Protein AF-A0A8T2WQP4-F1 (afdb_monomer)

pLDDT: mean 71.74, std 14.14, range [45.69, 96.69]

Organism: Populus deltoides (NCBI:txid3696)

Sequence (85 aa):
MAFTGGEKRLLSKINSDIREKAHSMVKMISWRKLEQDEDCDDGTEEIWRRSIVMGERCRPLDFSGKITYDCEGNLIPDHSTQRDE

Radius of gyration: 39.02 Å; Cα contacts (8 Å, |Δi|>4): 14; chains: 1; bounding box: 79×33×96 Å

Mean predicted aligned error: 19.95 Å

Secondary structure (DSSP, 8-state):
----TTHHHHHHHHHHHHHHHHHHHHHHHTTS----------S---GGGSPP---PPPPPPS-----EE-TTSPEEPP-TT----

Structure (mmCIF, N/CA/C/O backbone):
data_AF-A0A8T2WQP4-F1
#
_entry.id   AF-A0A8T2WQP4-F1
#
loop_
_atom_site.group_PDB
_atom_site.id
_atom_site.type_symbol
_atom_site.label_atom_id
_atom_site.label_alt_id
_atom_site.label_comp_id
_atom_site.label_asym_id
_atom_site.label_entity_id
_atom_site.label_seq_id
_atom_site.pdbx_PDB_ins_code
_atom_site.Cartn_x
_atom_site.Cartn_y
_atom_site.Cartn_z
_atom_site.occupancy
_atom_site.B_iso_or_equiv
_atom_site.auth_seq_id
_atom_site.auth_comp_id
_atom_site.auth_asym_id
_atom_site.auth_atom_id
_atom_site.pdbx_PDB_model_num
ATOM 1 N N . MET A 1 1 ? -53.857 -12.299 62.391 1.00 46.38 1 MET A N 1
ATOM 2 C CA . MET A 1 1 ? -52.627 -12.804 63.040 1.00 46.38 1 MET A CA 1
ATOM 3 C C . MET A 1 1 ? -51.860 -11.609 63.584 1.00 46.38 1 MET A C 1
ATOM 5 O O . MET A 1 1 ? -51.405 -10.797 62.791 1.00 46.38 1 MET A O 1
ATOM 9 N N . ALA A 1 2 ? -51.815 -11.428 64.906 1.00 56.94 2 ALA A N 1
ATOM 10 C CA . ALA A 1 2 ? -51.018 -10.369 65.523 1.00 56.94 2 ALA A CA 1
ATOM 11 C C . ALA A 1 2 ? -49.591 -10.896 65.721 1.00 56.94 2 ALA A C 1
ATOM 13 O O . ALA A 1 2 ? -49.396 -11.851 66.469 1.00 56.94 2 ALA A O 1
ATOM 14 N N . PHE A 1 3 ? -48.622 -10.315 65.014 1.00 54.62 3 PHE A N 1
ATOM 15 C CA . PHE A 1 3 ? -47.213 -10.689 65.136 1.00 54.62 3 PHE A CA 1
ATOM 16 C C . PHE A 1 3 ? -46.693 -10.342 66.534 1.00 54.62 3 PHE A C 1
ATOM 18 O O . PHE A 1 3 ? -46.894 -9.234 67.042 1.00 54.62 3 PHE A O 1
ATOM 25 N N . THR A 1 4 ? -46.021 -11.302 67.161 1.00 62.75 4 THR A N 1
ATOM 26 C CA . THR A 1 4 ? -45.424 -11.142 68.485 1.00 62.75 4 THR A CA 1
ATOM 27 C C . THR A 1 4 ? -44.269 -10.140 68.423 1.00 62.75 4 THR A C 1
ATOM 29 O O . THR A 1 4 ? -43.618 -9.936 67.395 1.00 62.75 4 THR A O 1
ATOM 32 N N . GLY A 1 5 ? -43.991 -9.463 69.540 1.00 62.06 5 GLY A N 1
ATOM 33 C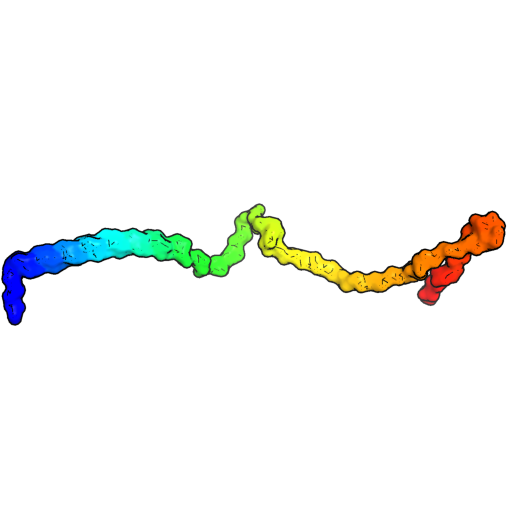 CA . GLY A 1 5 ? -43.022 -8.365 69.585 1.00 62.06 5 GLY A CA 1
ATOM 34 C C . GLY A 1 5 ? -41.576 -8.724 69.195 1.00 62.06 5 GLY A C 1
ATOM 35 O O . GLY A 1 5 ? -40.782 -7.811 68.959 1.00 62.06 5 GLY A O 1
ATOM 36 N N . GLY A 1 6 ? -41.241 -10.016 69.116 1.00 65.69 6 GLY A N 1
ATOM 37 C CA . GLY A 1 6 ? -39.959 -10.516 68.617 1.00 65.69 6 GLY A CA 1
ATOM 38 C C . GLY A 1 6 ? -39.884 -10.569 67.088 1.00 65.69 6 GLY A C 1
ATOM 39 O O . GLY A 1 6 ? -38.883 -10.149 66.512 1.00 65.69 6 GLY A O 1
ATOM 40 N N . GLU A 1 7 ? -40.960 -10.977 66.415 1.00 64.31 7 GLU A N 1
ATOM 41 C CA . GLU A 1 7 ? -41.014 -11.111 64.951 1.00 64.31 7 GLU A CA 1
ATOM 42 C C . GLU A 1 7 ? -40.872 -9.746 64.262 1.00 64.31 7 GLU A C 1
ATOM 44 O O . GLU A 1 7 ? -40.106 -9.598 63.311 1.00 64.31 7 GLU A O 1
ATOM 49 N N . LYS A 1 8 ? -41.492 -8.696 64.821 1.00 66.50 8 LYS A N 1
ATOM 50 C CA . LYS A 1 8 ? -41.347 -7.313 64.321 1.00 66.50 8 LYS A CA 1
ATOM 51 C C . LYS A 1 8 ? -39.906 -6.783 64.379 1.00 66.50 8 LYS A C 1
ATOM 53 O O . LYS A 1 8 ? -39.526 -5.974 63.539 1.00 66.50 8 LYS A O 1
ATOM 58 N N . ARG A 1 9 ? -39.095 -7.246 65.345 1.00 70.88 9 ARG A N 1
ATOM 59 C CA . ARG A 1 9 ? -37.678 -6.855 65.490 1.00 70.88 9 ARG A CA 1
ATOM 60 C C . ARG A 1 9 ? -36.786 -7.558 64.470 1.00 70.88 9 ARG A C 1
ATOM 62 O O . ARG A 1 9 ? -35.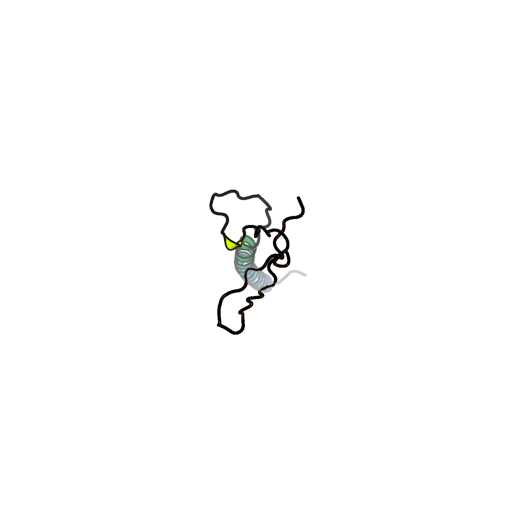844 -6.953 63.960 1.00 70.88 9 ARG A O 1
ATOM 69 N N . LEU A 1 10 ? -37.090 -8.817 64.158 1.00 71.19 10 LEU A N 1
ATOM 70 C CA . LEU A 1 10 ? -36.391 -9.573 63.119 1.00 71.19 10 LEU A CA 1
ATOM 71 C C . LEU A 1 10 ? -36.687 -8.984 61.735 1.00 71.19 10 LEU A C 1
ATOM 73 O O . LEU A 1 10 ? -35.762 -8.713 60.973 1.00 71.19 10 LEU A O 1
ATOM 77 N N . LEU A 1 11 ? -37.955 -8.668 61.461 1.00 70.69 11 LEU A N 1
ATOM 78 C CA . LEU A 1 11 ? -38.371 -8.022 60.214 1.00 70.69 11 LEU A CA 1
ATOM 79 C C . LEU A 1 11 ? -37.728 -6.638 60.028 1.00 70.69 11 LEU A C 1
ATOM 81 O O . LEU A 1 11 ? -37.271 -6.322 58.931 1.00 70.69 11 LEU A O 1
ATOM 85 N N . SER A 1 12 ? -37.611 -5.832 61.093 1.00 72.19 12 SER A N 1
ATOM 86 C CA . SER A 1 12 ? -36.919 -4.536 61.008 1.00 72.19 12 SER A CA 1
ATOM 87 C C . SER A 1 12 ? -35.427 -4.667 60.692 1.00 72.19 12 SER A C 1
ATOM 89 O O . SER A 1 12 ? -34.870 -3.792 60.034 1.00 72.19 12 SER A O 1
ATOM 91 N N . LYS A 1 13 ? -34.794 -5.762 61.133 1.00 74.81 13 LYS A N 1
ATOM 92 C CA . LYS A 1 13 ? -33.362 -6.023 60.941 1.00 74.81 13 LYS A CA 1
ATOM 93 C C . LYS A 1 13 ? -33.061 -6.494 59.514 1.00 74.81 13 LYS A C 1
ATOM 95 O O . LYS A 1 13 ? -32.136 -6.006 58.882 1.00 74.81 13 LYS A O 1
ATOM 100 N N . ILE A 1 14 ? -33.932 -7.337 58.959 1.00 73.56 14 ILE A N 1
ATOM 101 C CA . ILE A 1 14 ? -33.876 -7.732 57.543 1.00 73.56 14 ILE A CA 1
ATOM 102 C C . ILE A 1 14 ? -34.070 -6.510 56.628 1.00 73.56 14 ILE A C 1
ATOM 104 O O . ILE A 1 14 ? -33.354 -6.347 55.643 1.00 73.56 14 ILE A O 1
ATOM 108 N N . ASN A 1 15 ? -35.009 -5.617 56.960 1.00 73.50 15 ASN A N 1
ATOM 109 C CA . ASN A 1 15 ? -35.275 -4.420 56.158 1.00 73.50 15 ASN A CA 1
ATOM 110 C C . ASN A 1 15 ? -34.095 -3.425 56.182 1.00 73.50 15 ASN A C 1
ATOM 112 O O . ASN A 1 15 ? -33.740 -2.865 55.143 1.00 73.50 15 ASN A O 1
ATOM 116 N N . SER A 1 16 ? -33.432 -3.243 57.334 1.00 72.94 16 SER A N 1
ATOM 117 C CA . SER A 1 16 ? -32.244 -2.381 57.412 1.00 72.94 16 SER A CA 1
ATOM 118 C C . SER A 1 16 ? -31.081 -2.883 56.556 1.00 72.94 16 SER A C 1
ATOM 120 O O . SER A 1 16 ? -30.461 -2.069 55.874 1.00 72.94 16 SER A O 1
ATOM 122 N N . ASP A 1 17 ? -30.843 -4.197 56.523 1.00 74.12 17 ASP A N 1
ATOM 123 C CA . ASP A 1 17 ? -29.740 -4.799 55.761 1.00 74.12 17 ASP A CA 1
ATOM 124 C C . ASP A 1 17 ? -29.970 -4.696 54.243 1.00 74.12 17 ASP A C 1
ATOM 126 O O . ASP A 1 17 ? -29.042 -4.464 53.464 1.00 74.12 17 ASP A O 1
ATOM 130 N N . ILE A 1 18 ? -31.229 -4.832 53.808 1.00 75.19 18 ILE A N 1
ATOM 131 C CA . ILE A 1 18 ? -31.616 -4.656 52.402 1.00 75.19 18 ILE A CA 1
ATOM 132 C C . ILE A 1 18 ? -31.450 -3.192 51.978 1.00 75.19 18 ILE A C 1
ATOM 134 O O . ILE A 1 18 ? -30.938 -2.935 50.889 1.00 75.19 18 ILE A O 1
ATOM 138 N N . ARG A 1 19 ? -31.828 -2.227 52.831 1.00 73.19 19 ARG A N 1
ATOM 139 C CA . ARG A 1 19 ? -31.692 -0.789 52.540 1.00 73.19 19 ARG A CA 1
ATOM 140 C C . ARG A 1 19 ? -30.2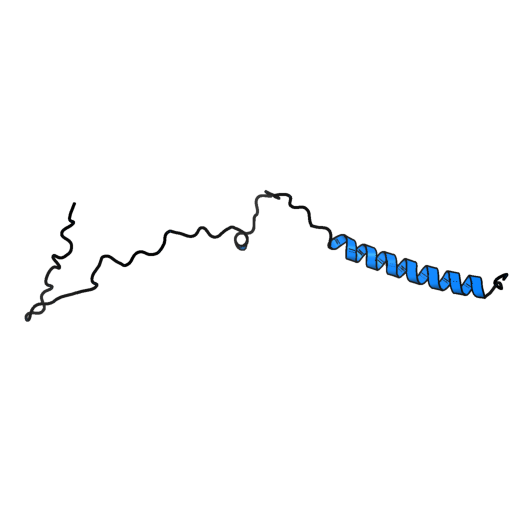35 -0.393 52.301 1.00 73.19 19 ARG A C 1
ATOM 142 O O . ARG A 1 19 ? -29.949 0.314 51.338 1.00 73.19 19 ARG A O 1
ATOM 149 N N . GLU A 1 20 ? -29.314 -0.868 53.136 1.00 72.56 20 GLU A N 1
ATOM 150 C CA . GLU A 1 20 ? -27.883 -0.570 53.004 1.00 72.56 20 GLU A CA 1
ATOM 151 C C . GLU A 1 20 ? -27.297 -1.125 51.695 1.00 72.56 20 GLU A C 1
ATOM 153 O O . GLU A 1 20 ? -26.630 -0.404 50.946 1.00 72.56 20 GLU A O 1
ATOM 158 N N . LYS A 1 21 ? -27.632 -2.375 51.351 1.00 73.31 21 LYS A N 1
ATOM 159 C CA . LYS A 1 21 ? -27.219 -2.985 50.078 1.00 73.31 21 LYS A CA 1
ATOM 160 C C . LYS A 1 21 ? -27.854 -2.295 48.867 1.00 73.31 21 LYS A C 1
ATOM 162 O O . LYS A 1 21 ? -27.179 -2.112 47.856 1.00 73.31 21 LYS A O 1
ATOM 167 N N . ALA A 1 22 ? -29.106 -1.846 48.975 1.00 76.44 22 ALA A N 1
ATOM 168 C CA . ALA A 1 22 ? -29.794 -1.114 47.914 1.00 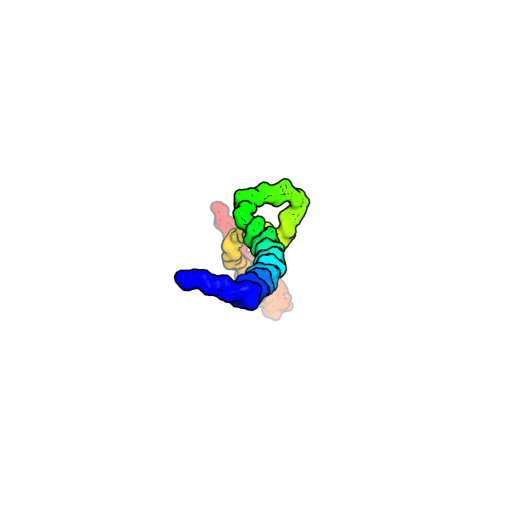76.44 22 ALA A CA 1
ATOM 169 C C . ALA A 1 22 ? -29.110 0.227 47.594 1.00 76.44 22 ALA A C 1
ATOM 171 O O . ALA A 1 22 ? -28.942 0.548 46.420 1.00 76.44 22 ALA A O 1
ATOM 172 N N . HIS A 1 23 ? -28.632 0.974 48.598 1.00 70.44 23 HIS A N 1
ATOM 173 C CA . HIS A 1 23 ? -27.845 2.196 48.367 1.00 70.44 23 HIS A CA 1
ATOM 174 C C . HIS A 1 23 ? -26.561 1.923 47.567 1.00 70.44 23 HIS A C 1
ATOM 176 O O . HIS A 1 23 ? -26.226 2.686 46.659 1.00 70.44 23 HIS A O 1
ATOM 182 N N . SER A 1 24 ? -25.865 0.820 47.865 1.00 70.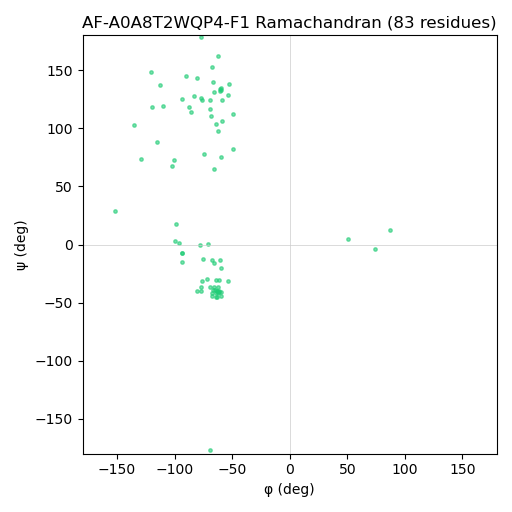56 24 SER A N 1
ATOM 183 C CA . SER A 1 24 ? -24.678 0.392 47.113 1.00 70.56 24 SER A CA 1
ATOM 184 C C . SER A 1 24 ? -25.025 0.030 45.662 1.00 70.56 24 SER A C 1
ATOM 186 O O . SER A 1 24 ? -24.372 0.505 44.732 1.00 70.56 24 SER A O 1
ATOM 188 N N . MET A 1 25 ? -26.109 -0.724 45.450 1.00 73.69 25 MET A N 1
ATOM 189 C CA . MET A 1 25 ? -26.570 -1.102 44.109 1.00 73.69 25 MET A CA 1
ATOM 190 C C . MET A 1 25 ? -27.006 0.111 43.273 1.00 73.69 25 MET A C 1
ATOM 192 O O . MET A 1 25 ? -26.627 0.213 42.110 1.00 73.69 25 MET A O 1
ATOM 196 N N . VAL A 1 26 ? -27.729 1.071 43.860 1.00 74.75 26 VAL A N 1
ATOM 197 C CA . VAL A 1 26 ? -28.120 2.329 43.193 1.00 74.75 26 VAL A CA 1
ATOM 198 C C . VAL A 1 26 ? -26.890 3.141 42.787 1.00 74.75 26 VAL A C 1
ATOM 200 O O . VAL A 1 26 ? -26.830 3.650 41.667 1.00 74.75 26 VAL A O 1
ATOM 203 N N . LYS A 1 27 ? -25.869 3.205 43.653 1.00 71.12 27 LYS A N 1
ATOM 204 C CA . LYS A 1 27 ? -24.608 3.883 43.339 1.00 71.12 27 LYS A CA 1
ATOM 205 C C . LYS A 1 27 ? -23.887 3.226 42.165 1.00 71.12 27 LYS A C 1
ATOM 207 O O . LYS A 1 27 ? -23.345 3.958 41.357 1.00 71.12 27 LYS A O 1
ATOM 212 N N . MET A 1 28 ? -23.928 1.900 42.027 1.00 68.06 28 MET A N 1
ATOM 213 C CA . MET A 1 28 ? -23.334 1.177 40.888 1.00 68.06 28 MET A CA 1
ATOM 214 C C . MET A 1 28 ? -24.116 1.366 39.576 1.00 68.06 28 MET A C 1
ATOM 216 O O . MET A 1 28 ? -23.524 1.357 38.501 1.00 68.06 28 MET A O 1
ATOM 220 N N . ILE A 1 29 ? -25.435 1.576 39.645 1.00 65.62 29 ILE A N 1
ATOM 221 C CA . ILE A 1 29 ? -26.289 1.831 38.470 1.00 65.62 29 ILE A CA 1
ATOM 222 C C . ILE A 1 29 ? -26.120 3.273 37.960 1.00 65.62 29 ILE A C 1
ATOM 224 O O . ILE A 1 29 ? -26.173 3.506 36.754 1.00 65.62 29 ILE A O 1
ATOM 228 N N . SER A 1 30 ? -25.832 4.228 38.852 1.00 58.25 30 SER A N 1
ATOM 229 C CA . SER A 1 30 ? -25.624 5.646 38.513 1.00 58.25 30 SER A CA 1
ATOM 230 C C . SER A 1 30 ? -24.473 5.911 37.532 1.00 58.25 30 SER A C 1
ATOM 232 O O . SER A 1 30 ? -24.472 6.965 36.908 1.00 58.25 30 SER A O 1
ATOM 234 N N . TRP A 1 31 ? -23.509 4.995 37.376 1.00 54.59 31 TRP A N 1
ATOM 235 C CA . TRP A 1 31 ? -22.381 5.155 36.438 1.00 54.59 31 TRP A CA 1
ATOM 236 C C . TRP A 1 31 ? -22.640 4.520 35.067 1.00 54.59 31 TRP A C 1
ATOM 238 O O . TRP A 1 31 ? -21.835 4.688 34.160 1.00 54.59 31 TRP A O 1
ATOM 248 N N . ARG A 1 32 ? -23.750 3.786 34.898 1.00 55.41 32 ARG A N 1
ATOM 249 C CA . ARG A 1 32 ? -24.118 3.133 33.629 1.00 55.41 32 ARG A CA 1
ATOM 250 C C . ARG A 1 32 ? -25.089 3.937 32.770 1.00 55.41 32 ARG A C 1
ATOM 252 O O . ARG A 1 32 ? -25.480 3.458 31.714 1.00 55.41 32 ARG A O 1
ATOM 259 N N . LYS A 1 33 ? -25.487 5.136 33.198 1.00 50.62 33 LYS A N 1
ATOM 260 C CA . LYS A 1 33 ? -26.387 5.992 32.421 1.00 50.62 33 LYS A CA 1
ATOM 261 C C . LYS A 1 33 ? -25.609 7.088 31.695 1.00 50.62 33 LYS A C 1
ATOM 263 O O . LYS A 1 33 ? -25.669 8.250 32.073 1.00 50.62 33 LYS A O 1
ATOM 268 N N . LEU A 1 34 ? -24.898 6.671 30.651 1.00 48.91 34 LEU A N 1
ATOM 269 C CA . LEU A 1 34 ? -24.478 7.510 29.530 1.00 48.91 34 LEU A CA 1
ATOM 270 C C . LEU A 1 34 ? -24.887 6.785 28.244 1.00 48.91 34 LEU A C 1
ATOM 272 O O . LEU A 1 34 ? -24.078 6.186 27.551 1.00 48.91 34 LEU A O 1
ATOM 276 N N . GLU A 1 35 ? -26.189 6.804 27.987 1.00 55.41 35 GLU A N 1
ATOM 277 C CA . GLU A 1 35 ? -26.708 6.814 26.624 1.00 55.41 35 GLU A CA 1
ATOM 278 C C . GLU A 1 35 ? -27.405 8.160 26.494 1.00 55.41 35 GLU A C 1
ATOM 280 O O . GLU A 1 35 ? -28.563 8.341 26.873 1.00 55.41 35 GLU A O 1
ATOM 285 N N . GLN A 1 36 ? -26.615 9.141 26.091 1.00 45.69 36 GLN A N 1
ATOM 286 C CA . GLN A 1 36 ? -27.113 10.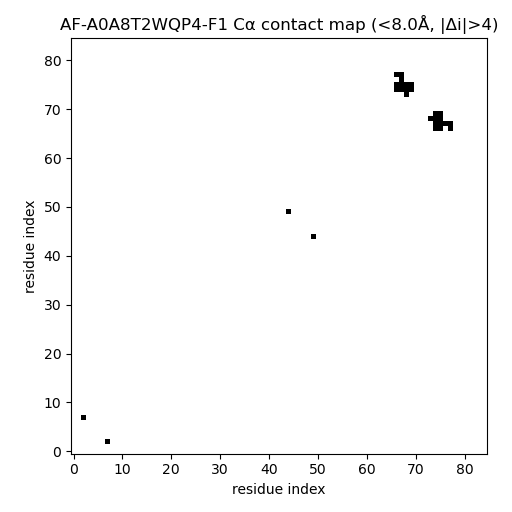342 25.468 1.00 45.69 36 GLN A CA 1
ATOM 287 C C . GLN A 1 36 ? -26.178 10.568 24.286 1.00 45.69 36 GLN A C 1
ATOM 289 O O . GLN A 1 36 ? -25.024 10.955 24.459 1.00 45.69 36 GLN A O 1
ATOM 294 N N . ASP A 1 37 ? -26.695 10.211 23.113 1.00 50.56 37 ASP A N 1
ATOM 295 C CA . ASP A 1 37 ? -26.222 10.632 21.802 1.00 50.56 37 ASP A CA 1
ATOM 296 C C . ASP A 1 37 ? -26.302 12.164 21.722 1.00 50.56 37 ASP A C 1
ATOM 298 O O . ASP A 1 37 ? -27.220 12.734 21.142 1.00 50.56 37 ASP A O 1
ATOM 302 N N . GLU A 1 38 ? -25.375 12.842 22.384 1.00 48.00 38 GLU A N 1
ATOM 303 C CA . GLU A 1 38 ? -25.045 14.227 22.085 1.00 48.00 38 GLU A CA 1
ATOM 304 C C . GLU A 1 38 ? -23.660 14.174 21.464 1.00 48.00 38 GLU A C 1
ATOM 306 O O . GLU A 1 38 ? -22.709 13.692 22.088 1.00 48.00 38 GLU A O 1
ATOM 311 N N . ASP A 1 39 ? -23.585 14.636 20.219 1.00 52.31 39 ASP A N 1
ATOM 312 C CA . ASP A 1 39 ? -22.375 15.080 19.547 1.00 52.31 39 ASP A CA 1
ATOM 313 C C . ASP A 1 39 ? -21.632 16.060 20.466 1.00 52.31 39 ASP A C 1
ATOM 315 O O . ASP A 1 39 ? -21.772 17.280 20.384 1.00 52.31 39 ASP A O 1
ATOM 319 N N . CYS A 1 40 ? -20.866 15.510 21.407 1.00 47.94 40 CYS A N 1
ATOM 320 C CA . CYS A 1 40 ? -19.959 16.245 22.260 1.00 47.94 40 CYS A CA 1
ATOM 321 C C . CYS A 1 40 ? -18.761 16.620 21.388 1.00 47.94 40 CYS A C 1
ATOM 323 O O . CYS A 1 40 ? -17.706 15.987 21.420 1.00 47.94 40 CYS A O 1
ATOM 325 N N . ASP A 1 41 ? -18.971 17.646 20.567 1.00 55.34 41 ASP A N 1
ATOM 326 C CA . ASP A 1 41 ? -17.937 18.479 19.969 1.00 55.34 41 ASP A CA 1
ATOM 327 C C . ASP A 1 41 ? -17.230 19.263 21.092 1.00 55.34 41 ASP A C 1
ATOM 329 O O . ASP A 1 41 ? -17.343 20.479 21.220 1.00 55.34 41 ASP A O 1
ATOM 333 N N . ASP A 1 42 ? -16.544 18.540 21.981 1.00 52.03 42 ASP A N 1
ATOM 334 C CA . ASP A 1 42 ? -15.592 19.095 22.942 1.00 52.03 42 ASP A CA 1
ATOM 335 C C . ASP A 1 42 ? -14.179 18.833 22.428 1.00 52.03 42 ASP A C 1
ATOM 337 O O . ASP A 1 42 ? -13.471 17.988 22.967 1.00 52.03 42 ASP A O 1
ATOM 341 N N . GLY A 1 43 ? -13.807 19.486 21.317 1.00 57.47 43 GLY A N 1
ATOM 342 C CA . GLY A 1 43 ? -12.432 19.857 20.926 1.00 57.47 43 GLY A CA 1
ATOM 343 C C . GLY A 1 43 ? -11.313 18.797 20.945 1.00 57.47 43 GLY A C 1
ATOM 344 O O . GLY A 1 43 ? -10.150 19.133 20.720 1.00 57.47 43 GLY A O 1
ATOM 345 N N . THR A 1 44 ? -11.617 17.533 21.224 1.00 61.56 44 THR A N 1
ATOM 346 C CA . THR A 1 44 ? -10.670 16.484 21.618 1.00 61.56 44 THR A CA 1
ATOM 347 C C . THR A 1 44 ? -11.170 15.100 21.211 1.00 61.56 44 THR A C 1
ATOM 349 O O . THR A 1 44 ? -10.810 14.107 21.837 1.00 61.56 44 THR A O 1
ATOM 352 N N . GLU A 1 45 ? -11.955 15.009 20.129 1.00 69.75 45 GLU A N 1
ATOM 353 C CA . GLU A 1 45 ? -12.323 13.724 19.529 1.00 69.75 45 GLU A CA 1
ATOM 354 C C . GLU A 1 45 ? -11.055 12.888 19.336 1.00 69.75 45 GLU A C 1
ATOM 356 O O . GLU A 1 45 ? -10.147 13.268 18.573 1.00 69.75 45 GLU A O 1
ATOM 361 N N . GLU A 1 46 ? -10.959 11.791 20.093 1.00 78.50 46 GLU A N 1
ATOM 362 C CA . GLU A 1 46 ? -9.751 10.994 20.136 1.00 78.50 46 GLU A CA 1
ATOM 363 C C . GLU A 1 46 ? -9.456 10.460 18.732 1.00 78.50 46 GLU A C 1
ATOM 365 O O . GLU A 1 46 ? -10.330 9.917 18.063 1.00 78.50 46 GLU A O 1
ATOM 370 N N . ILE A 1 47 ? -8.211 10.601 18.264 1.00 78.25 47 ILE A N 1
ATOM 371 C CA . ILE A 1 47 ? -7.838 10.351 16.857 1.00 78.25 47 ILE A CA 1
ATOM 372 C C . ILE A 1 47 ? -8.260 8.952 16.371 1.00 78.25 47 ILE A C 1
ATOM 374 O O . ILE A 1 47 ? -8.596 8.781 15.204 1.00 78.25 47 ILE A O 1
ATOM 378 N N . TRP A 1 48 ? -8.281 7.960 17.26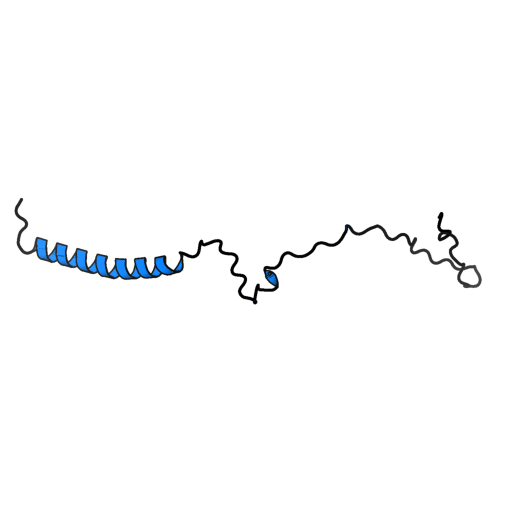3 1.00 80.69 48 TRP A N 1
ATOM 379 C CA . TRP A 1 48 ? -8.671 6.578 16.966 1.00 80.69 48 T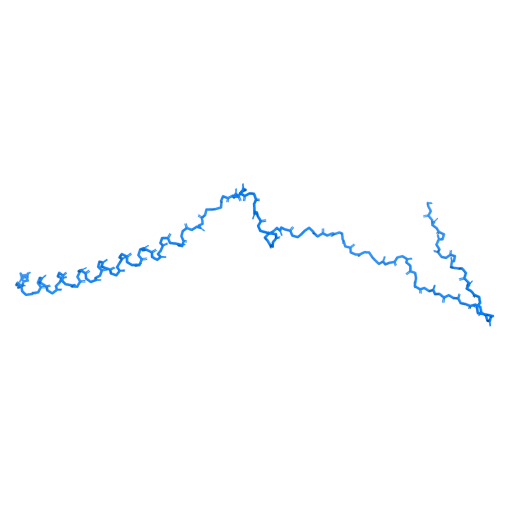RP A CA 1
ATOM 380 C C . TRP A 1 48 ? -10.186 6.366 16.798 1.00 80.69 48 TRP A C 1
ATOM 382 O O . TRP A 1 48 ? -10.596 5.304 16.337 1.00 80.69 48 TRP A O 1
ATOM 392 N N . ARG A 1 49 ? -11.011 7.350 17.168 1.00 80.81 49 ARG A N 1
ATOM 393 C CA . ARG A 1 49 ? -12.470 7.347 16.976 1.00 80.81 49 ARG A CA 1
ATOM 394 C C . ARG A 1 49 ? -12.895 8.031 15.684 1.00 80.81 49 ARG A C 1
ATOM 396 O O . ARG A 1 49 ? -14.016 7.817 15.235 1.00 80.81 49 ARG A O 1
ATOM 403 N N . ARG A 1 50 ? -11.997 8.800 15.064 1.00 84.56 50 ARG A N 1
ATOM 404 C CA . ARG A 1 50 ? -12.270 9.477 13.797 1.00 84.56 50 ARG A CA 1
ATOM 405 C C . ARG A 1 50 ? -12.447 8.456 12.683 1.00 84.56 50 ARG A C 1
ATOM 407 O O . ARG A 1 50 ? -11.697 7.483 12.582 1.00 84.56 50 ARG A O 1
ATOM 414 N N . SER A 1 51 ? -13.409 8.712 11.802 1.00 87.12 51 SER A N 1
ATOM 415 C CA . SER A 1 51 ? -13.593 7.909 10.596 1.00 87.12 51 SER A CA 1
ATOM 416 C C . SER A 1 51 ? -12.323 7.938 9.744 1.00 87.12 51 SER A C 1
ATOM 418 O O . SER A 1 51 ? -11.858 9.012 9.352 1.00 87.12 51 SER A O 1
ATOM 420 N N . ILE A 1 52 ? -11.772 6.765 9.425 1.00 85.69 52 ILE A N 1
ATOM 421 C CA . ILE A 1 52 ? -10.635 6.663 8.509 1.00 85.69 52 ILE A CA 1
ATOM 422 C C . ILE A 1 52 ? -11.130 7.019 7.107 1.00 85.69 52 ILE A C 1
ATOM 424 O O . ILE A 1 52 ? -11.977 6.325 6.542 1.00 85.69 52 ILE A O 1
ATOM 428 N N . VAL A 1 53 ? -10.596 8.101 6.542 1.00 86.00 53 VAL A N 1
ATOM 429 C CA . VAL A 1 53 ? -10.878 8.480 5.157 1.00 86.00 53 VAL A CA 1
ATOM 430 C C . VAL A 1 53 ? -10.239 7.442 4.243 1.00 86.00 53 VAL A C 1
ATOM 432 O O . VAL A 1 53 ? -9.016 7.341 4.145 1.00 86.00 53 VAL A O 1
ATOM 435 N N . MET A 1 54 ? -11.081 6.657 3.579 1.00 86.31 54 MET A N 1
ATOM 436 C CA . MET A 1 54 ? -10.634 5.708 2.569 1.00 86.31 54 MET A CA 1
ATOM 437 C C . MET A 1 54 ? -10.310 6.473 1.284 1.00 86.31 54 MET A C 1
ATOM 439 O O . MET A 1 54 ? -11.143 7.226 0.781 1.00 86.31 54 MET A O 1
ATOM 443 N N . GLY A 1 55 ? -9.101 6.284 0.757 1.00 89.12 55 GLY A N 1
ATOM 444 C CA . GLY A 1 55 ? -8.732 6.787 -0.565 1.00 89.12 55 GLY A CA 1
ATOM 445 C C . GLY A 1 55 ? -9.455 6.047 -1.698 1.00 89.12 55 GLY A C 1
ATOM 446 O O . GLY A 1 55 ? -10.269 5.147 -1.473 1.00 89.12 55 GLY A O 1
ATOM 447 N N . GLU A 1 56 ? -9.131 6.406 -2.940 1.00 90.38 56 GLU A N 1
ATOM 448 C CA . GLU A 1 56 ? -9.602 5.661 -4.109 1.00 90.38 56 GLU A CA 1
ATOM 449 C C . GLU A 1 56 ? -9.092 4.213 -4.109 1.00 90.38 56 GLU A C 1
ATOM 451 O O . GLU A 1 56 ? -8.105 3.857 -3.458 1.00 90.38 56 GLU A O 1
ATOM 456 N N . ARG A 1 57 ? -9.750 3.363 -4.905 1.00 88.00 57 ARG A N 1
ATOM 457 C CA . ARG A 1 57 ? -9.230 2.024 -5.186 1.00 88.00 57 ARG A CA 1
ATOM 458 C C . ARG A 1 57 ? -7.863 2.141 -5.853 1.00 88.00 57 ARG A C 1
ATOM 460 O O . ARG A 1 57 ? -7.707 2.891 -6.816 1.00 88.00 57 ARG A O 1
ATOM 467 N N . CYS A 1 58 ? -6.912 1.338 -5.382 1.00 85.94 58 CYS A N 1
ATOM 468 C CA . CYS A 1 58 ? -5.627 1.183 -6.048 1.00 85.94 58 CYS A CA 1
ATOM 469 C C . CYS A 1 58 ? -5.854 0.811 -7.518 1.00 85.94 58 CYS A C 1
ATOM 471 O O . CYS A 1 58 ? -6.596 -0.130 -7.819 1.00 85.94 58 CYS A O 1
ATOM 473 N N . ARG A 1 59 ? -5.217 1.551 -8.426 1.00 82.62 59 ARG A N 1
ATOM 474 C CA . ARG A 1 59 ? -5.183 1.210 -9.848 1.00 82.62 59 ARG A CA 1
ATOM 475 C C . ARG A 1 59 ? -3.964 0.325 -10.110 1.00 82.62 59 ARG A C 1
ATOM 477 O O . ARG A 1 59 ? -2.936 0.525 -9.458 1.00 82.62 59 ARG A O 1
ATOM 484 N N . PRO A 1 60 ? -4.056 -0.651 -11.028 1.00 85.00 60 PRO A N 1
ATOM 485 C CA . PRO A 1 60 ? -2.868 -1.315 -11.545 1.00 85.00 60 PRO A CA 1
ATOM 486 C C . PRO A 1 60 ? -1.876 -0.267 -12.056 1.00 85.00 60 PRO A C 1
ATOM 488 O O . PRO A 1 60 ? -2.290 0.714 -12.675 1.00 85.00 60 PRO A O 1
ATOM 491 N N . LEU A 1 61 ? -0.589 -0.464 -11.771 1.00 76.62 61 LEU A N 1
ATOM 492 C CA . LEU A 1 61 ? 0.461 0.389 -12.318 1.00 76.62 61 LEU A CA 1
ATOM 493 C C . LEU A 1 61 ? 0.431 0.282 -13.848 1.00 76.62 61 LEU A C 1
ATOM 495 O O . LEU A 1 61 ? 0.351 -0.817 -14.393 1.00 76.62 61 LEU A O 1
ATOM 499 N N . ASP A 1 62 ? 0.505 1.422 -14.525 1.00 74.75 62 ASP A N 1
ATOM 500 C CA . ASP A 1 62 ? 0.618 1.537 -15.984 1.00 74.75 62 ASP A CA 1
ATOM 501 C C . ASP A 1 62 ? 2.047 1.268 -16.486 1.00 74.75 62 ASP A C 1
ATOM 503 O O . ASP A 1 62 ? 2.323 1.283 -17.684 1.00 74.75 62 ASP A O 1
ATOM 507 N N . PHE A 1 63 ? 2.962 0.978 -15.565 1.00 76.19 63 PHE A N 1
ATOM 508 C CA . PHE A 1 63 ? 4.339 0.639 -15.857 1.00 76.19 63 PHE A CA 1
ATOM 509 C C . PHE A 1 63 ? 4.524 -0.878 -15.953 1.00 76.19 63 PHE A C 1
ATOM 511 O O . PHE A 1 63 ? 4.236 -1.620 -15.013 1.00 76.19 63 PHE A O 1
ATOM 518 N N . SER A 1 64 ? 5.076 -1.335 -17.080 1.00 76.50 64 SER A N 1
ATOM 519 C CA . SER A 1 64 ? 5.320 -2.756 -17.358 1.00 76.50 64 SER A CA 1
ATOM 520 C C . SER A 1 64 ? 6.360 -3.398 -16.427 1.00 76.50 64 SER A C 1
ATOM 522 O O . SER A 1 64 ? 6.468 -4.624 -16.386 1.00 76.50 64 SER A O 1
ATOM 524 N N . GLY A 1 65 ? 7.158 -2.605 -15.699 1.00 79.56 65 GLY A N 1
ATOM 525 C CA . GLY A 1 65 ? 8.261 -3.132 -14.890 1.00 79.56 65 GLY A CA 1
ATOM 526 C C . GLY A 1 65 ? 9.470 -3.581 -15.711 1.00 79.56 65 GLY A C 1
ATOM 527 O O . GLY A 1 65 ? 10.466 -4.020 -15.137 1.00 79.56 65 GLY A O 1
ATOM 528 N N . LYS A 1 66 ? 9.388 -3.527 -17.045 1.00 85.81 66 LYS A N 1
ATOM 529 C CA . LYS A 1 66 ? 10.358 -4.157 -17.933 1.00 85.81 66 LYS A CA 1
ATOM 530 C C . LYS A 1 66 ? 11.574 -3.258 -18.125 1.00 85.81 66 LYS A C 1
ATOM 532 O O . LYS A 1 66 ? 11.459 -2.108 -18.529 1.00 85.81 66 LYS A O 1
ATOM 537 N N . ILE A 1 67 ? 12.751 -3.825 -17.887 1.00 88.38 67 ILE A N 1
ATOM 538 C CA . ILE A 1 67 ? 14.037 -3.191 -18.172 1.00 88.38 67 ILE A CA 1
ATOM 539 C C . ILE A 1 67 ? 14.754 -4.087 -19.178 1.00 88.38 67 ILE A C 1
ATOM 541 O O . ILE A 1 67 ? 14.999 -5.262 -18.903 1.00 88.38 67 ILE A O 1
ATOM 545 N N . THR A 1 68 ? 15.037 -3.559 -20.366 1.00 91.25 68 THR A N 1
ATOM 546 C CA . THR A 1 68 ? 15.685 -4.296 -21.459 1.00 91.25 68 THR A CA 1
ATOM 547 C C . THR A 1 68 ? 17.072 -3.758 -21.738 1.00 91.25 68 THR A C 1
ATOM 549 O O . THR A 1 68 ? 17.260 -2.547 -21.815 1.00 91.25 68 THR A O 1
ATOM 552 N N . TYR A 1 69 ? 18.014 -4.673 -21.944 1.00 94.94 69 TYR A N 1
ATOM 553 C CA . TYR A 1 69 ? 19.384 -4.369 -22.332 1.00 94.94 69 TYR A CA 1
ATOM 554 C C . TYR A 1 69 ? 19.701 -5.031 -23.671 1.00 94.94 69 TYR A C 1
ATOM 556 O O . TYR A 1 69 ? 19.155 -6.095 -23.977 1.00 94.94 69 TYR A O 1
ATOM 564 N N . ASP A 1 70 ? 20.561 -4.401 -24.464 1.00 94.50 70 ASP A N 1
ATOM 565 C CA . ASP A 1 70 ? 21.132 -5.030 -25.653 1.00 94.50 70 ASP A CA 1
ATOM 566 C C . ASP A 1 70 ? 22.256 -6.020 -25.281 1.00 94.50 70 ASP A C 1
ATOM 568 O O . ASP A 1 70 ? 22.589 -6.222 -24.109 1.00 94.50 70 ASP A O 1
ATOM 572 N N . CYS A 1 71 ? 22.837 -6.679 -26.284 1.00 96.50 71 CYS A N 1
ATOM 573 C CA . CYS A 1 71 ? 23.940 -7.620 -26.081 1.00 96.50 71 CYS A CA 1
ATOM 574 C C . CYS A 1 71 ? 25.249 -6.956 -25.618 1.00 96.50 71 CYS A C 1
ATOM 576 O O . CYS A 1 71 ? 26.151 -7.662 -25.169 1.00 96.50 71 CYS A O 1
ATOM 578 N N . GLU A 1 72 ? 25.353 -5.631 -25.710 1.00 96.69 72 GLU A N 1
ATOM 579 C CA . GLU A 1 72 ? 26.487 -4.833 -25.243 1.00 96.69 72 GLU A CA 1
ATOM 580 C C . GLU A 1 72 ? 26.263 -4.309 -23.811 1.00 96.69 72 GLU A C 1
ATOM 582 O O . GLU A 1 72 ? 27.184 -3.780 -23.190 1.00 96.69 72 GLU A O 1
ATOM 587 N N . GLY A 1 73 ? 25.063 -4.509 -23.252 1.00 95.06 73 GLY A N 1
ATOM 588 C CA . GLY A 1 73 ? 24.679 -4.075 -21.913 1.00 95.06 73 GLY A CA 1
ATOM 589 C C . GLY A 1 73 ? 24.128 -2.649 -21.846 1.00 95.06 73 GLY A C 1
ATOM 590 O O . GLY A 1 73 ? 23.970 -2.118 -20.745 1.00 95.06 73 GLY A O 1
ATOM 591 N N . ASN A 1 74 ? 23.808 -2.019 -22.978 1.00 95.31 74 ASN A N 1
ATOM 592 C CA . ASN A 1 74 ? 23.184 -0.699 -22.993 1.00 95.31 74 ASN A CA 1
ATOM 593 C C . ASN A 1 74 ? 21.680 -0.808 -22.735 1.00 95.31 74 ASN A C 1
ATOM 595 O O . ASN A 1 74 ? 21.014 -1.733 -23.205 1.00 95.31 74 ASN A O 1
ATOM 599 N N . LEU A 1 75 ? 21.132 0.161 -21.999 1.00 92.88 75 LEU A N 1
ATOM 600 C CA . LEU A 1 75 ? 19.699 0.238 -21.727 1.00 92.88 75 LEU A CA 1
ATOM 601 C C . LEU A 1 75 ? 18.933 0.578 -23.013 1.00 92.88 75 LEU A C 1
ATOM 603 O O . LEU A 1 75 ? 19.178 1.615 -23.629 1.00 92.88 75 LEU A O 1
ATOM 607 N N . ILE A 1 76 ? 17.963 -0.260 -23.371 1.00 90.75 76 ILE A N 1
ATOM 608 C CA . ILE A 1 76 ? 17.041 -0.011 -24.480 1.00 90.75 76 ILE A CA 1
ATOM 609 C C . ILE A 1 76 ? 15.849 0.793 -23.934 1.00 90.75 76 ILE A C 1
ATOM 611 O O . ILE A 1 76 ? 15.147 0.280 -23.057 1.00 90.75 76 ILE A O 1
ATOM 615 N N . PRO A 1 77 ? 15.600 2.023 -24.430 1.00 83.88 77 PRO A N 1
ATOM 616 C CA . PRO A 1 77 ? 14.462 2.832 -24.005 1.00 83.88 77 PRO A CA 1
ATOM 617 C C . PRO A 1 77 ? 13.133 2.127 -24.289 1.00 83.88 77 PRO A C 1
ATOM 619 O O . PRO A 1 77 ? 12.912 1.627 -25.395 1.00 83.88 77 PRO A O 1
ATOM 622 N N . ASP A 1 78 ? 12.235 2.115 -23.304 1.00 78.25 78 ASP A N 1
ATOM 623 C CA . ASP A 1 78 ? 10.876 1.617 -23.506 1.00 78.25 78 ASP A CA 1
ATOM 624 C C . ASP A 1 78 ? 10.050 2.665 -24.271 1.00 78.25 78 ASP A C 1
ATOM 626 O O . ASP A 1 78 ? 9.966 3.826 -23.866 1.00 78.25 78 ASP A O 1
ATOM 630 N N . HIS A 1 79 ? 9.461 2.264 -25.397 1.00 67.44 79 HIS A N 1
ATOM 631 C CA . HIS A 1 79 ? 8.616 3.113 -26.244 1.00 67.44 79 HIS A CA 1
ATOM 632 C C . HIS A 1 79 ? 7.120 2.884 -25.996 1.00 67.44 79 HIS A C 1
ATOM 634 O O . HIS A 1 79 ? 6.291 3.508 -26.657 1.00 67.44 79 HIS A O 1
ATOM 640 N N . SER A 1 80 ? 6.751 2.025 -25.038 1.00 62.12 80 SER A N 1
ATOM 641 C CA . SER A 1 80 ? 5.352 1.728 -24.710 1.00 62.12 80 SER A CA 1
ATOM 642 C C . SER A 1 80 ? 4.612 2.874 -24.005 1.00 62.12 80 SER A C 1
ATOM 644 O O . SER A 1 80 ? 3.449 2.716 -23.653 1.00 62.12 80 SER A O 1
ATOM 646 N N . THR A 1 81 ? 5.267 4.015 -23.768 1.00 56.94 81 THR A N 1
ATOM 647 C CA . THR A 1 81 ? 4.689 5.204 -23.118 1.00 56.94 81 THR A CA 1
ATOM 648 C C . THR A 1 81 ? 4.236 6.281 -24.108 1.00 56.94 81 THR A C 1
ATOM 650 O O . THR A 1 81 ? 4.029 7.427 -23.703 1.00 56.94 81 THR A O 1
ATOM 653 N N . GLN A 1 82 ? 4.049 5.950 -25.396 1.00 57.53 82 GLN A N 1
ATOM 654 C CA . GLN A 1 82 ? 3.308 6.836 -26.299 1.00 57.53 82 GLN A CA 1
ATOM 655 C C . GLN A 1 82 ? 1.879 6.967 -25.768 1.00 57.53 82 GLN A C 1
ATOM 657 O O . GLN A 1 82 ? 1.049 6.079 -25.914 1.00 57.53 82 GLN A O 1
ATO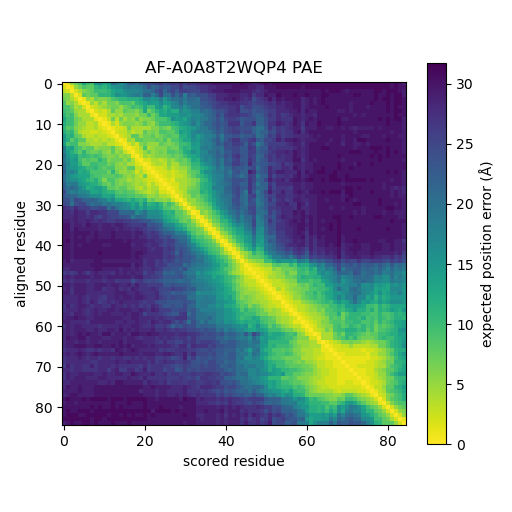M 662 N N . ARG A 1 83 ? 1.657 8.067 -25.048 1.00 56.66 83 ARG A N 1
ATOM 663 C CA . ARG A 1 83 ? 0.358 8.527 -24.582 1.00 56.66 83 ARG A CA 1
ATOM 664 C C . ARG A 1 83 ? -0.510 8.728 -25.819 1.00 56.66 83 ARG A C 1
ATOM 666 O O . ARG A 1 83 ? -0.278 9.680 -26.559 1.00 56.66 83 ARG A O 1
ATOM 673 N N . ASP A 1 84 ? -1.453 7.822 -26.043 1.00 50.22 84 ASP A N 1
ATOM 674 C CA . ASP A 1 84 ? -2.628 8.126 -26.850 1.00 50.22 84 ASP A CA 1
ATOM 675 C C . ASP A 1 84 ? -3.395 9.221 -26.089 1.00 50.22 84 ASP A C 1
ATOM 677 O O . ASP A 1 84 ? -3.964 8.970 -25.022 1.00 50.22 84 ASP A O 1
ATOM 681 N N . GLU A 1 85 ? -3.274 10.454 -26.582 1.00 47.88 85 GLU A N 1
ATOM 682 C CA . GLU A 1 85 ? -4.018 11.643 -26.148 1.00 47.88 85 GLU A CA 1
ATOM 683 C C . GLU A 1 85 ? -5.314 11.776 -26.960 1.00 47.88 85 GLU A C 1
ATOM 685 O O . GLU A 1 85 ? -5.264 11.557 -28.195 1.00 47.88 85 GLU A O 1
#

Foldseek 3Di:
DDDDPVVVVVVVVVVVVVVVVVVVVVVVVVVVPPPDPDPPPPVCCDPVNDDDDDDDPDDPDPDPPDWDADPVGDTDDDPSPPDPD

Solvent-accessible surface area (backbone atoms only — not comparable to full-atom values): 6028 Å² total; per-residue (Å²): 136,84,80,53,84,64,57,59,54,53,55,53,50,55,51,52,56,50,52,58,52,46,55,54,52,52,60,63,52,66,76,69,75,78,86,70,98,62,90,75,84,64,95,62,82,52,77,90,75,53,82,81,82,77,76,78,80,86,70,82,74,93,65,87,82,78,82,49,61,51,99,86,67,48,80,52,81,82,71,87,74,72,74,90,124